Protein 3NIR (pdb70)

B-factor: mean 6.22, std 8.65, range [0.54, 90.39]

InterPro domains:
  IPR001010 Thionin [PF00321] (2-46)
  IPR001010 Thionin [PR00287] (2-20)
  IPR001010 Thionin [PR00287] (25-44)
  IPR001010 Thionin [PS00271] (3-16)
  IPR036391 Thionin-like superfamily [G3DSA:3.30.1350.10] (1-46)
  IPR036391 Thionin-like superfamily [SSF57429] (2-45)

Solvent-accessible surface area: 2991 Å² total

Secondary structure (DSSP, 8-state):
-EE-SSHHHHHHHHHHHTTT--HHHHHHHHS-EE-SSS---TTS--

Radius of gyration: 9.65 Å; Cα contacts (8 Å, |Δi|>4): 82; chains: 1; bounding box: 25×17×21 Å

Organism: Crambe hispanica subsp. abyssinica (NCBI:txid3721)

Sequence (48 aa):
TTTTCCPSIIVVARSNNFFNVCRLPPGTPSEALICATYYYTGCIIIIPGGAATTCPGDDYAN

Nearest PDB structures (foldseek):
  1ejg-assembly1_A  TM=1.021E+00  e=6.034E-09  Crambe hispanica subsp. abyssinica
  1crn-assembly1_A  TM=1.019E+00  e=8.624E-09  Crambe hispanica subsp. abyssinica
  4fc1-assembly1_A  TM=1.019E+00  e=9.949E-09  Crambe hispanica subsp. abyssinica
  3nir-assembly1_A  TM=1.022E+00  e=9.949E-09  Crambe hispanica subsp. abyssinica
  1ab1-assembly1_A  TM=1.020E+00  e=1.422E-08  Crambe hispanica subsp. abyssinica

GO terms:
  GO:0005576 extracellular region (C, EXP)

CATH classification: 3.30.1350.10

Structure (mmCIF, N/CA/C/O backbone):
data_3NIR
#
_entry.id   3NIR
#
_cell.length_a   22.329
_cell.length_b   18.471
_cell.length_c   40.769
_cell.angle_alpha   90.00
_cell.angle_beta   90.55
_cell.angle_gamma   90.00
#
_symmetry.space_group_name_H-M   'P 1 21 1'
#
loop_
_entity.id
_entity.type
_entity.pdbx_description
1 polymer Crambin
2 non-polymer ETHANOL
3 water water
#
loop_
_atom_site.group_PDB
_atom_site.id
_atom_site.type_symbol
_atom_site.label_atom_id
_atom_site.label_alt_id
_atom_site.label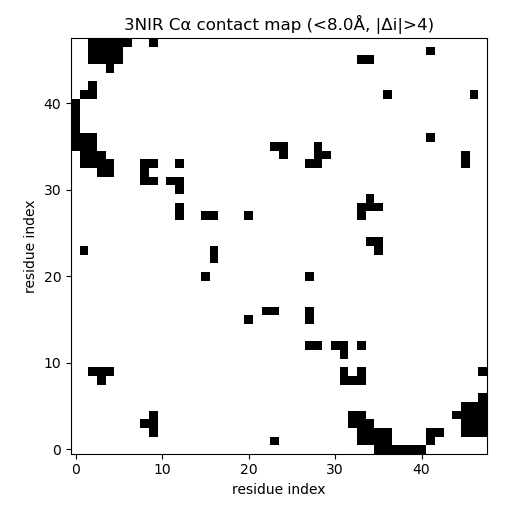_comp_id
_atom_site.label_asym_id
_atom_site.label_entity_id
_atom_site.label_seq_id
_atom_site.pdbx_PDB_ins_code
_atom_site.Cartn_x
_atom_site.Cartn_y
_atom_site.Cartn_z
_atom_site.occupancy
_atom_site.B_iso_or_equiv
_atom_site.auth_seq_id
_atom_site.auth_comp_id
_atom_site.auth_asym_id
_atom_site.auth_atom_id
_atom_site.pdbx_PDB_model_num
ATOM 1 N N A THR A 1 1 ? 3.265 -14.107 16.877 0.87 4.71 1 THR A N 1
ATOM 2 N N B THR A 1 1 ? 4.046 -14.111 17.614 0.25 9.35 1 THR A N 1
ATOM 3 C CA A THR A 1 1 ? 4.047 -12.839 16.901 0.76 3.80 1 THR A CA 1
ATOM 4 C CA B THR A 1 1 ? 4.261 -12.797 17.017 0.2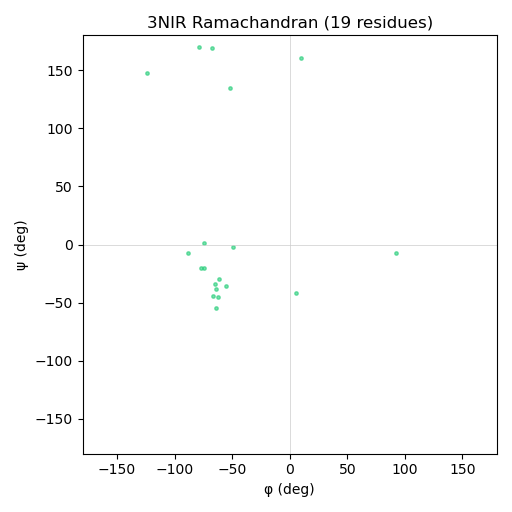0 4.94 1 THR A CA 1
ATOM 5 C C A THR A 1 1 ? 4.817 -12.834 15.587 0.80 3.68 1 THR A C 1
ATOM 6 C C B THR A 1 1 ? 4.935 -12.642 15.657 0.22 3.77 1 THR A C 1
ATOM 7 O O A THR A 1 1 ? 5.379 -13.834 15.145 0.85 5.76 1 THR A O 1
ATOM 8 O O B THR A 1 1 ? 5.025 -13.745 15.106 0.16 5.61 1 THR A O 1
ATOM 33 N N A THR A 1 2 ? 4.935 -11.632 15.046 0.74 2.95 2 THR A N 1
ATOM 34 N N B THR A 1 2 ? 5.078 -11.406 15.180 0.31 2.78 2 THR A N 1
ATOM 35 C CA A THR A 1 2 ? 5.757 -11.521 13.850 0.81 3.02 2 THR A CA 1
ATOM 36 C CA B THR A 1 2 ? 5.773 -11.153 13.921 0.20 2.67 2 THR A CA 1
ATOM 37 C C A THR A 1 2 ? 7.070 -10.839 14.210 0.74 2.82 2 THR A C 1
ATOM 38 C C B THR A 1 2 ? 7.155 -10.559 14.193 0.29 1.80 2 THR A C 1
ATOM 39 O O A THR A 1 2 ? 7.152 -9.941 15.050 0.80 3.31 2 THR A O 1
ATOM 40 O O B THR A 1 2 ? 7.214 -9.641 15.012 0.25 2.41 2 THR A O 1
ATOM 61 N N . CYS A 1 3 ? 8.120 -11.181 13.484 1.00 2.88 3 CYS A N 1
ATOM 62 C CA . CYS A 1 3 ? 9.465 -10.668 13.672 1.00 2.60 3 CYS A CA 1
ATOM 63 C C . CYS A 1 3 ? 10.033 -10.398 12.281 1.00 2.40 3 CYS A C 1
ATOM 64 O O . CYS A 1 3 ? 9.868 -11.242 11.386 1.00 3.41 3 CYS A O 1
ATOM 71 N N . CYS A 1 4 ? 10.727 -9.270 12.088 1.00 2.28 4 CYS A N 1
ATOM 72 C CA . CYS A 1 4 ? 11.204 -8.935 10.767 1.00 2.04 4 CYS A CA 1
ATOM 73 C C . CYS A 1 4 ? 12.714 -8.735 10.787 1.00 2.05 4 CYS A C 1
ATOM 74 O O . CYS A 1 4 ? 13.302 -8.278 11.761 1.00 2.56 4 CYS A O 1
ATOM 81 N N . PRO A 1 5 ? 13.371 -9.080 9.656 1.00 2.12 5 PRO A N 1
ATOM 82 C CA . PRO A 1 5 ? 14.831 -9.075 9.617 1.00 2.27 5 PRO A CA 1
ATOM 83 C C . PRO A 1 5 ? 15.438 -7.683 9.503 1.00 2.48 5 PRO A C 1
ATOM 84 O O . PRO A 1 5 ? 16.635 -7.542 9.793 1.00 3.55 5 PRO A O 1
ATOM 95 N N . SER A 1 6 ? 14.648 -6.702 9.048 1.00 2.29 6 SER A N 1
ATOM 96 C CA . SER A 1 6 ? 15.122 -5.348 8.865 1.00 2.17 6 SER A CA 1
ATOM 97 C C . SER A 1 6 ? 13.912 -4.422 8.941 1.00 2.31 6 SER A C 1
ATOM 98 O O . SER A 1 6 ? 12.760 -4.866 8.857 1.00 2.61 6 SER A O 1
ATOM 106 N N A ILE A 1 7 ? 14.134 -3.093 8.949 0.53 2.38 7 ILE A N 1
ATOM 107 N N B ILE A 1 7 ? 14.271 -3.175 9.154 0.50 2.11 7 ILE A N 1
ATOM 108 C CA A ILE A 1 7 ? 13.127 -2.024 8.869 0.46 2.97 7 ILE A CA 1
ATOM 109 C CA B ILE A 1 7 ? 13.169 -2.226 9.217 0.51 2.48 7 ILE A CA 1
ATOM 110 C C A ILE A 1 7 ? 12.308 -2.147 7.583 0.57 2.93 7 ILE A C 1
ATOM 111 C C B ILE A 1 7 ? 12.345 -2.121 7.951 0.46 2.09 7 ILE A C 1
ATOM 112 O O A ILE A 1 7 ? 11.077 -2.142 7.663 0.60 3.50 7 ILE A O 1
ATOM 113 O O B ILE A 1 7 ? 11.117 -2.112 8.064 0.46 2.69 7 ILE A O 1
ATOM 144 N N A VAL A 1 8 ? 12.986 -2.267 6.455 0.55 2.81 8 VAL A N 1
ATOM 145 N N B VAL A 1 8 ? 12.943 -2.089 6.765 0.44 2.14 8 VAL A N 1
ATOM 146 C CA A VAL A 1 8 ? 12.305 -2.325 5.169 0.52 2.97 8 VAL A CA 1
ATOM 147 C CA B VAL A 1 8 ? 12.112 -2.056 5.551 0.50 2.37 8 VAL A CA 1
ATOM 148 C C A VAL A 1 8 ? 11.308 -3.476 5.156 0.53 3.02 8 VAL A C 1
ATOM 149 C C B VAL A 1 8 ? 11.273 -3.331 5.377 0.47 2.23 8 VAL A C 1
ATOM 150 O O A VAL A 1 8 ? 10.150 -3.168 4.873 0.63 2.64 8 VAL A O 1
ATOM 151 O O B VAL A 1 8 ? 10.209 -3.437 4.708 0.47 2.08 8 VAL A O 1
ATOM 176 N N . ALA A 1 9 ? 11.785 -4.548 5.746 1.00 2.69 9 ALA A N 1
ATOM 177 C CA . ALA A 1 9 ? 10.923 -5.730 5.714 1.00 2.41 9 ALA A CA 1
ATOM 178 C C . ALA A 1 9 ? 9.666 -5.508 6.557 1.00 2.13 9 ALA A C 1
ATOM 179 O O . ALA A 1 9 ? 8.570 -5.895 6.136 1.00 2.50 9 ALA A O 1
ATOM 186 N N . ARG A 1 10 ? 9.816 -4.904 7.751 1.00 2.08 10 ARG A N 1
ATOM 187 C CA . ARG A 1 10 ? 8.653 -4.582 8.562 1.00 2.03 10 ARG A CA 1
ATOM 188 C C . ARG A 1 10 ? 7.727 -3.590 7.862 1.00 2.02 10 ARG A C 1
ATOM 189 O O . ARG A 1 10 ? 6.496 -3.756 7.879 1.00 2.23 10 ARG A O 1
ATOM 210 N N . SER A 1 11 ? 8.287 -2.534 7.267 1.00 2.24 11 SER A N 1
ATOM 211 C CA . SER A 1 11 ? 7.427 -1.567 6.596 1.00 2.17 11 SER A CA 1
ATOM 212 C C . SER A 1 11 ? 6.654 -2.260 5.457 1.00 2.13 11 SER A C 1
ATOM 213 O O . SER A 1 11 ? 5.448 -2.001 5.264 1.00 2.40 11 SER A O 1
ATOM 221 N N A ASN A 1 12 ? 7.334 -3.182 4.760 0.72 2.31 12 ASN A N 1
ATOM 222 N N B ASN A 1 12 ? 7.321 -3.060 4.643 0.31 1.78 12 ASN A N 1
ATOM 223 C CA A ASN A 1 12 ? 6.631 -3.764 3.624 0.66 2.02 12 ASN A CA 1
ATOM 224 C CA B ASN A 1 12 ? 6.705 -3.962 3.668 0.33 1.91 12 ASN A CA 1
ATOM 225 C C A ASN A 1 12 ? 5.602 -4.715 4.215 0.57 2.04 12 ASN A C 1
ATOM 226 C C B ASN A 1 12 ? 5.598 -4.912 4.118 0.31 1.59 12 ASN A C 1
ATOM 227 O O A ASN A 1 12 ? 4.524 -4.862 3.627 0.56 2.56 12 ASN A O 1
ATOM 228 O O B ASN A 1 12 ? 4.558 -5.071 3.483 0.40 1.80 12 ASN A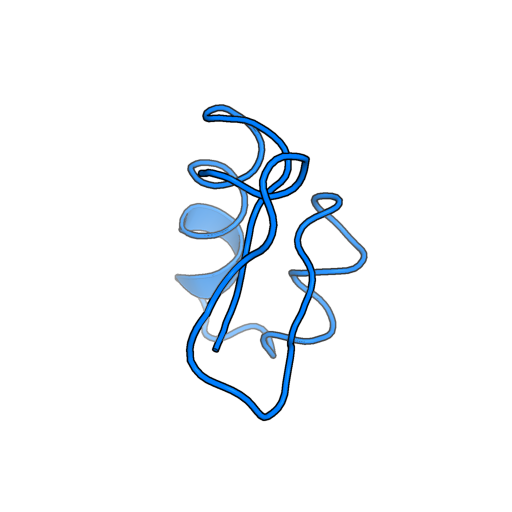 O 1
ATOM 249 N N A PHE A 1 13 ? 5.896 -5.361 5.350 0.63 1.95 13 PHE A N 1
ATOM 250 N N B PHE A 1 13 ? 5.894 -5.550 5.245 0.37 1.77 13 PHE A N 1
ATOM 251 C CA A PHE A 1 13 ? 4.949 -6.246 6.024 0.58 2.20 13 PHE A CA 1
ATOM 252 C CA B PHE A 1 13 ? 4.912 -6.411 5.882 0.42 1.39 13 PHE A CA 1
ATOM 253 C C A PHE A 1 13 ? 3.619 -5.551 6.309 0.55 2.25 13 PHE A C 1
ATOM 254 C C B PHE A 1 13 ? 3.717 -5.576 6.315 0.41 1.86 13 PHE A C 1
ATOM 255 O O A PHE A 1 13 ? 2.554 -6.105 6.047 0.59 1.63 13 PHE A O 1
ATOM 256 O O B PHE A 1 13 ? 2.531 -5.890 6.174 0.41 2.21 13 PHE A O 1
ATOM 289 N N . ASN A 1 14 ? 3.844 -4.376 6.896 1.00 2.07 14 ASN A N 1
ATOM 290 C CA . ASN A 1 14 ? 2.680 -3.622 7.319 1.00 2.00 14 ASN A CA 1
ATOM 291 C C . ASN A 1 14 ? 1.833 -3.173 6.126 1.00 1.97 14 ASN A C 1
ATOM 292 O O . ASN A 1 14 ? 0.594 -3.147 6.222 1.00 2.62 14 ASN A O 1
ATOM 303 N N . VAL A 1 15 ? 2.453 -2.834 4.987 1.00 1.90 15 VAL A N 1
ATOM 304 C CA . VAL A 1 15 ? 1.661 -2.534 3.797 1.00 1.86 15 VAL A CA 1
ATOM 305 C C . VAL A 1 15 ? 0.938 -3.786 3.291 1.00 1.89 15 VAL A C 1
ATOM 306 O O . VAL A 1 15 ? -0.243 -3.743 2.943 1.00 2.24 15 VAL A O 1
ATOM 319 N N . CYS A 1 16 ? 1.660 -4.927 3.255 1.00 2.02 16 CYS A N 1
ATOM 320 C CA . CYS A 1 16 ? 1.047 -6.177 2.834 1.00 1.98 16 CYS A CA 1
ATOM 321 C C . CYS A 1 16 ? -0.201 -6.510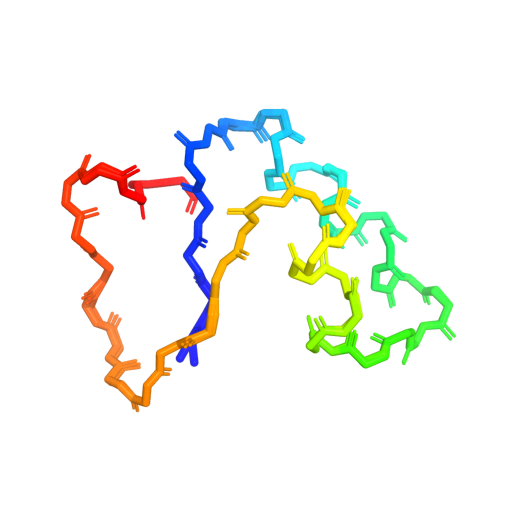 3.656 1.00 1.90 16 CYS A C 1
ATOM 322 O O . CYS A 1 16 ? -1.190 -7.047 3.135 1.00 2.37 16 CYS A O 1
ATOM 329 N N . ARG A 1 17 ? -0.168 -6.180 4.949 1.00 1.88 17 ARG A N 1
ATOM 330 C CA . ARG A 1 17 ? -1.295 -6.482 5.820 1.00 1.97 17 ARG A CA 1
ATOM 331 C C . ARG A 1 17 ? -2.504 -5.557 5.603 1.00 2.11 17 ARG A C 1
ATOM 332 O O . ARG A 1 17 ? -3.614 -5.945 5.977 1.00 2.73 17 ARG A O 1
ATOM 353 N N . LEU A 1 18 ? -2.312 -4.376 5.011 1.00 2.13 18 LEU A N 1
ATOM 354 C CA . LEU A 1 18 ? -3.420 -3.432 4.910 1.00 2.10 18 LEU A CA 1
ATOM 355 C C . LEU A 1 18 ? -4.677 -4.019 4.266 1.00 1.97 18 LEU A C 1
ATOM 356 O O . LEU A 1 18 ? -5.776 -3.791 4.790 1.00 2.27 18 LEU A O 1
ATOM 372 N N A PRO A 1 19 ? -4.598 -4.790 3.167 0.80 1.83 19 PRO A N 1
ATOM 373 N N B PRO A 1 19 ? -4.644 -4.572 3.067 0.19 1.96 19 PRO A N 1
ATOM 374 C CA A PRO A 1 19 ? -5.804 -5.385 2.594 0.86 2.16 19 PRO A CA 1
ATOM 375 C CA B PRO A 1 19 ? -5.877 -5.234 2.630 0.16 1.76 19 PRO A CA 1
ATOM 376 C C A PRO A 1 19 ? -6.322 -6.601 3.354 0.82 2.29 19 PRO A C 1
ATOM 377 C C B PRO A 1 19 ? -6.366 -6.440 3.439 0.18 2.49 19 PRO A C 1
ATOM 378 O O A PRO A 1 19 ? -7.369 -7.123 2.981 0.75 3.61 19 PRO A O 1
ATOM 379 O O B PRO A 1 19 ? -7.481 -6.882 3.127 0.16 4.63 19 PRO A O 1
ATOM 400 N N . GLY A 1 20 ? -5.590 -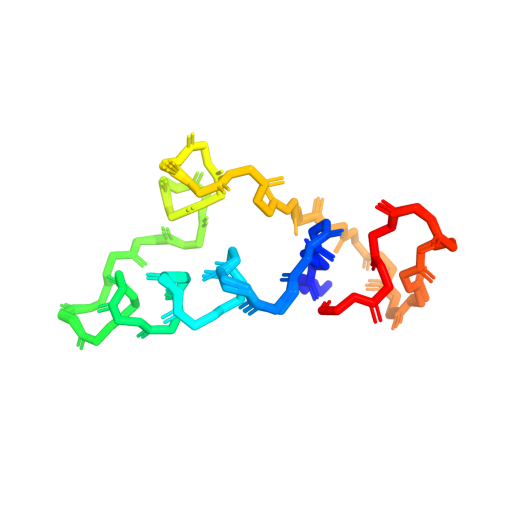7.024 4.371 1.00 2.34 20 GLY A N 1
ATOM 401 C CA . GLY A 1 20 ? -6.018 -8.167 5.169 1.00 2.82 20 GLY A CA 1
ATOM 402 C C . GLY A 1 20 ? -5.299 -9.465 4.853 1.00 2.31 20 GLY A C 1
ATOM 403 O O . GLY A 1 20 ? -5.654 -10.506 5.416 1.00 3.50 20 GLY A O 1
ATOM 407 N N . THR A 1 21 ? -4.257 -9.401 4.017 1.00 2.13 21 THR A N 1
ATOM 408 C CA . THR A 1 21 ? -3.497 -10.578 3.634 1.00 1.90 21 THR A CA 1
ATOM 409 C C . THR A 1 21 ? -3.055 -11.345 4.887 1.00 1.96 21 THR A C 1
ATOM 410 O O . THR A 1 21 ? -2.509 -10.750 5.809 1.00 2.70 21 THR A O 1
ATOM 421 N N A PRO A 1 22 ? -3.223 -12.679 4.864 0.70 1.90 22 PRO A N 1
ATOM 422 C CA A PRO A 1 22 ? -2.719 -13.510 5.958 0.66 1.95 22 PRO A CA 1
ATOM 423 C C A PRO A 1 22 ? -1.267 -13.212 6.318 0.63 1.82 22 PRO A C 1
ATOM 424 O O A PRO A 1 22 ? -0.409 -13.058 5.429 0.70 2.27 22 PRO A O 1
ATOM 435 N N B SER A 1 22 ? -3.018 -12.669 4.880 0.36 2.28 22 SER A N 1
ATOM 436 C CA B SER A 1 22 ? -2.587 -13.339 6.108 0.35 2.17 22 SER A CA 1
ATOM 437 C C B SER A 1 22 ? -1.146 -12.973 6.446 0.30 2.37 22 SER A C 1
ATOM 438 O O B SER A 1 22 ? -0.307 -12.731 5.575 0.29 2.89 22 SER A O 1
ATOM 446 N N . G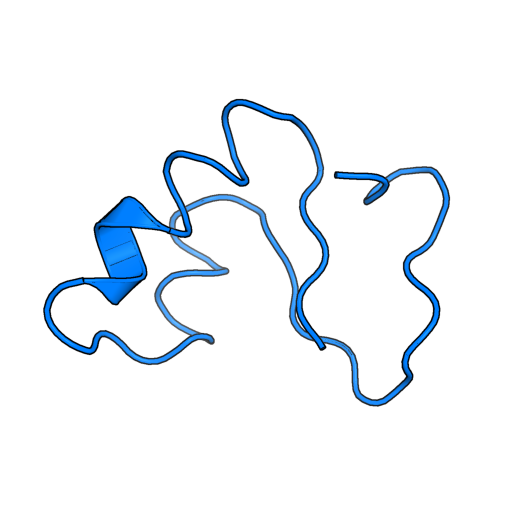LU A 1 23 ? -0.939 -13.207 7.642 1.00 2.33 23 GLU A N 1
ATOM 447 C CA . GLU A 1 23 ? 0.439 -13.004 8.080 1.00 2.21 23 GLU A CA 1
ATOM 448 C C . GLU A 1 23 ? 1.401 -13.972 7.382 1.00 2.08 23 GLU A C 1
ATOM 449 O O . GLU A 1 23 ? 2.520 -13.584 7.062 1.00 2.46 23 GLU A O 1
ATOM 462 N N . ALA A 1 24 ? 0.975 -15.224 7.167 1.00 2.12 24 ALA A N 1
ATOM 463 C CA . ALA A 1 24 ? 1.914 -16.191 6.614 1.00 2.11 24 ALA A CA 1
ATOM 464 C C . ALA A 1 24 ? 2.337 -15.808 5.195 1.00 1.96 24 ALA A C 1
ATOM 465 O O . ALA A 1 24 ? 3.486 -16.037 4.803 1.00 2.33 24 ALA A O 1
ATOM 472 N N A LEU A 1 25 ? 1.441 -15.205 4.415 0.65 1.87 25 LEU A N 1
ATOM 473 C CA A LEU A 1 25 ? 1.726 -14.745 3.055 0.59 1.87 25 LEU A CA 1
ATOM 474 C C A LEU A 1 25 ? 2.581 -13.487 3.085 0.47 1.87 25 LEU A C 1
ATOM 475 O O A LEU A 1 25 ? 3.617 -13.459 2.402 0.55 1.96 25 LEU A O 1
ATOM 491 N N B ILE A 1 25 ? 1.352 -15.386 4.353 0.39 1.51 25 ILE A N 1
ATOM 492 C CA B ILE A 1 25 ? 1.787 -14.911 3.044 0.41 1.43 25 ILE A CA 1
ATOM 493 C C B ILE A 1 25 ? 2.639 -13.655 3.125 0.43 1.54 25 ILE A C 1
ATOM 494 O O B ILE A 1 25 ? 3.464 -13.292 2.274 0.38 2.20 25 ILE A O 1
ATOM 510 N N . CYS A 1 26 ? 2.269 -12.627 4.026 1.00 1.98 26 CYS A N 1
ATOM 511 C CA . CYS A 1 26 ? 3.112 -11.460 4.143 1.00 2.01 26 CYS A CA 1
ATOM 512 C C . CYS A 1 26 ? 4.517 -11.819 4.625 1.00 2.06 26 CYS A C 1
ATOM 513 O O . CYS A 1 26 ? 5.484 -11.125 4.257 1.00 2.53 26 CYS A O 1
ATOM 520 N N . ALA A 1 27 ? 4.641 -12.876 5.414 1.00 2.06 27 ALA A N 1
ATOM 521 C CA . ALA A 1 27 ? 5.955 -13.353 5.880 1.00 1.97 27 ALA A CA 1
ATOM 522 C C . ALA A 1 27 ? 6.808 -13.826 4.704 1.00 2.02 27 ALA A C 1
ATOM 523 O O . ALA A 1 27 ? 7.932 -13.357 4.526 1.00 2.59 27 ALA A O 1
ATOM 530 N N . THR A 1 28 ? 6.286 -14.760 3.880 1.00 2.18 28 THR A N 1
ATOM 531 C CA . THR A 1 28 ? 7.105 -15.202 2.764 1.00 2.36 28 THR A CA 1
ATOM 532 C C . THR A 1 28 ? 7.347 -14.085 1.757 1.00 2.53 28 THR A C 1
ATOM 533 O O . THR A 1 28 ? 8.361 -14.089 1.035 1.00 3.87 28 THR A O 1
ATOM 544 N N A TYR A 1 29 ? 6.392 -13.181 1.660 0.44 2.25 29 TYR A N 1
ATOM 545 N N B TYR A 1 29 ? 6.514 -13.036 1.664 0.31 1.79 29 TYR A N 1
ATOM 546 N N C TYR A 1 29 ? 6.418 -13.135 1.671 0.29 2.52 29 TYR A N 1
ATOM 547 C CA A TYR A 1 29 ? 6.710 -12.109 0.728 0.42 1.41 29 TYR A CA 1
ATOM 548 C CA B TYR A 1 29 ? 6.562 -11.905 0.739 0.32 1.11 29 TYR A CA 1
ATOM 549 C CA C TYR A 1 29 ? 6.603 -11.998 0.777 0.30 50.00 29 TYR A CA 1
ATOM 550 C C A TYR A 1 29 ? 7.704 -11.016 1.149 0.52 5.70 29 TYR A C 1
ATOM 551 C C B TYR A 1 29 ? 7.798 -11.116 1.160 0.31 0.54 29 TYR A C 1
ATOM 552 C C C TYR A 1 29 ? 7.865 -11.237 1.181 0.30 50.00 29 TYR A C 1
ATOM 553 O O A TYR A 1 29 ? 8.301 -10.353 0.285 0.38 3.07 29 TYR A O 1
ATOM 554 O O B TYR A 1 29 ? 8.501 -10.612 0.285 0.33 1.79 29 TYR A O 1
ATOM 555 O O C TYR A 1 29 ? 8.672 -10.832 0.345 0.23 5.93 29 TYR A O 1
ATOM 607 N N . THR A 1 30 ? 7.952 -10.906 2.468 1.00 2.29 30 THR A N 1
ATOM 608 C CA . THR A 1 30 ? 8.859 -9.890 2.984 1.00 2.81 30 THR A CA 1
ATOM 609 C C . THR A 1 30 ? 10.135 -10.416 3.605 1.00 3.30 30 THR A C 1
ATOM 610 O O . THR A 1 30 ? 11.029 -9.559 3.782 1.00 4.99 30 THR A O 1
ATOM 621 N N . GLY A 1 31 ? 10.155 -11.691 4.001 1.00 3.22 31 GLY A N 1
ATOM 622 C CA . GLY A 1 31 ? 11.224 -12.202 4.812 1.00 3.50 31 GLY A CA 1
ATOM 623 C C . GLY A 1 31 ? 10.989 -12.152 6.317 1.00 2.63 31 GLY A C 1
ATOM 624 O O . GLY A 1 31 ? 11.805 -12.657 7.105 1.00 3.07 31 GLY A O 1
ATOM 628 N N . CYS A 1 32 ? 9.878 -11.503 6.746 1.00 2.50 32 CYS A N 1
ATOM 629 C CA . CYS A 1 32 ? 9.489 -11.598 8.127 1.00 2.26 32 CYS A CA 1
ATOM 630 C C . CYS A 1 32 ? 9.042 -13.047 8.444 1.00 2.45 32 CYS A C 1
ATOM 631 O O . CYS A 1 32 ? 8.853 -13.862 7.538 1.00 3.18 32 CYS A O 1
ATOM 638 N N . ILE A 1 33 ? 8.889 -13.300 9.742 1.00 2.80 33 ILE A N 1
ATOM 639 C CA . ILE A 1 33 ? 8.566 -14.634 10.237 1.00 2.63 33 ILE A CA 1
ATOM 640 C C . ILE A 1 33 ? 7.478 -14.526 11.283 1.00 2.74 33 ILE A C 1
ATOM 641 O O . ILE A 1 33 ? 7.246 -13.483 11.891 1.00 3.43 33 ILE A O 1
ATOM 657 N N A ILE A 1 34 ? 6.735 -15.611 11.478 0.65 2.99 34 ILE A N 1
ATOM 658 N N B ILE A 1 34 ? 6.940 -15.725 11.541 0.26 2.29 34 ILE A N 1
ATOM 659 C CA A ILE A 1 34 ? 5.741 -15.775 12.531 0.77 3.09 34 ILE A CA 1
ATOM 660 C CA B ILE A 1 34 ? 5.901 -15.927 12.546 0.31 2.31 34 ILE A CA 1
ATOM 661 C C A ILE A 1 34 ? 6.284 -16.792 13.527 0.68 2.82 34 ILE A C 1
ATOM 662 C C B ILE A 1 34 ? 6.491 -16.893 13.568 0.30 2.52 34 ILE A C 1
ATOM 663 O O A ILE A 1 34 ? 6.656 -17.904 13.137 0.73 3.91 34 ILE A O 1
ATOM 664 O O B ILE A 1 34 ? 6.959 -17.943 13.134 0.28 2.35 34 ILE A O 1
ATOM 695 N N . ILE A 1 35 ? 6.305 -16.461 14.816 1.00 3.46 35 ILE A N 1
ATOM 696 C CA . ILE A 1 35 ? 6.720 -17.367 15.871 1.00 3.62 35 ILE A CA 1
ATOM 697 C C . ILE A 1 35 ? 5.562 -17.490 16.866 1.00 3.61 35 ILE A C 1
ATOM 698 O O . ILE A 1 35 ? 4.741 -16.600 17.030 1.00 4.52 35 ILE A O 1
ATOM 714 N N . PRO A 1 36 ? 5.556 -18.642 17.593 1.00 4.11 36 PRO A N 1
ATOM 715 C CA . PRO A 1 36 ? 4.489 -18.822 18.590 1.00 4.43 36 PRO A CA 1
ATOM 716 C C . PRO A 1 36 ? 4.742 -18.085 19.875 1.00 4.96 36 PRO A C 1
ATOM 717 O O . PRO A 1 36 ? 3.804 -17.870 20.608 1.00 7.05 36 PRO A O 1
ATOM 728 N N A GLY A 1 37 ? 6.021 -17.853 20.161 0.67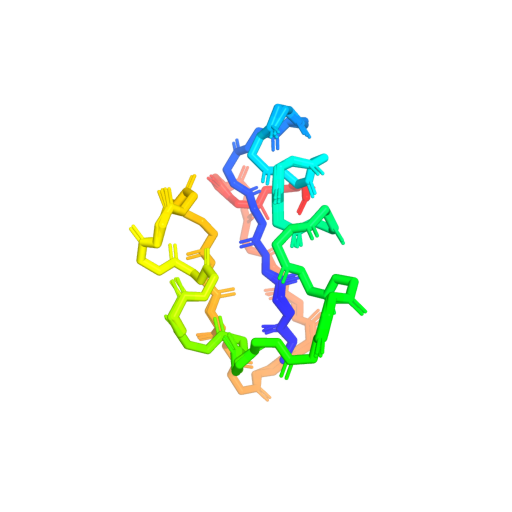 5.00 37 GLY A N 1
ATOM 729 N N B GLY A 1 37 ? 5.950 -17.646 20.211 0.24 6.17 37 GLY A N 1
ATOM 730 C CA A GLY A 1 37 ? 6.460 -17.080 21.310 0.74 5.65 37 GLY A CA 1
ATOM 731 C CA B GLY A 1 37 ? 6.098 -16.885 21.437 0.28 7.52 37 GLY A CA 1
ATOM 732 C C A GLY A 1 37 ? 6.310 -15.586 21.073 0.78 5.00 37 GLY A C 1
ATOM 733 C C B GLY A 1 37 ? 5.969 -15.396 21.156 0.27 4.47 37 GLY A C 1
ATOM 734 O O A GLY A 1 37 ? 5.798 -15.167 20.034 0.82 5.43 37 GLY A O 1
ATOM 735 O O B GLY A 1 37 ? 5.359 -15.002 20.163 0.22 6.14 37 GLY A O 1
ATOM 742 N N A ALA A 1 38 ? 6.827 -14.792 22.008 0.60 4.32 38 ALA A N 1
ATOM 743 N N B ALA A 1 38 ? 6.521 -14.608 22.073 0.51 4.34 38 ALA A N 1
ATOM 744 C CA A ALA A 1 38 ? 6.712 -13.341 21.992 0.75 4.73 38 ALA A CA 1
ATOM 745 C CA B ALA A 1 38 ? 6.369 -13.159 22.065 0.04 4.32 38 ALA A CA 1
ATOM 746 C C A ALA A 1 38 ? 8.087 -12.694 21.849 0.79 5.32 38 ALA A C 1
ATOM 747 C C B ALA A 1 38 ? 7.724 -12.479 21.893 0.27 4.94 38 ALA A C 1
ATOM 748 O O A ALA A 1 38 ? 8.229 -11.472 21.777 0.78 7.48 38 ALA A O 1
ATOM 749 O O B ALA A 1 38 ? 7.778 -11.252 21.803 0.23 6.78 38 ALA A O 1
ATOM 762 N N A THR A 1 39 ? 9.173 -13.458 21.810 0.82 4.32 39 THR A N 1
ATOM 763 N N B THR A 1 39 ? 8.831 -13.213 21.828 0.22 3.30 39 THR A N 1
ATOM 764 C CA A THR A 1 39 ? 10.528 -12.929 21.902 0.67 5.45 39 THR A CA 1
ATOM 765 C CA B THR A 1 39 ? 10.155 -12.610 21.923 0.37 4.07 39 THR A CA 1
ATOM 766 C C A THR A 1 39 ? 11.253 -13.095 20.572 0.57 5.64 39 THR A C 1
ATOM 767 C C B THR A 1 39 ? 10.906 -12.961 20.645 0.25 3.28 39 THR A C 1
ATOM 768 O O A THR A 1 39 ? 11.775 -14.172 20.284 0.52 7.50 39 THR A O 1
ATOM 769 O O B THR A 1 39 ? 11.276 -14.101 20.364 0.18 5.36 39 THR A O 1
ATOM 790 N N . CYS A 1 40 ? 11.288 -12.004 19.810 1.00 4.97 40 CYS A N 1
ATOM 791 C CA . CYS A 1 40 ? 11.948 -12.143 18.543 1.00 4.23 40 CYS A CA 1
ATOM 792 C C . CYS A 1 40 ? 13.480 -12.188 18.737 1.00 4.35 40 CYS A C 1
ATOM 793 O O . CYS A 1 40 ? 14.017 -11.526 19.604 1.00 5.59 40 CYS A O 1
ATOM 800 N N . PRO A 1 41 ? 14.195 -13.004 17.932 1.00 5.02 41 PRO A N 1
ATOM 801 C CA . PRO A 1 41 ? 15.637 -13.146 18.092 1.00 5.25 41 PRO A CA 1
ATOM 802 C C . PRO A 1 41 ? 16.369 -11.965 17.477 1.00 4.79 41 PRO A C 1
ATOM 803 O O . PRO A 1 41 ? 15.809 -11.167 16.750 1.00 4.23 41 PRO A O 1
ATOM 814 N N . GLY A 1 42 ? 17.699 -11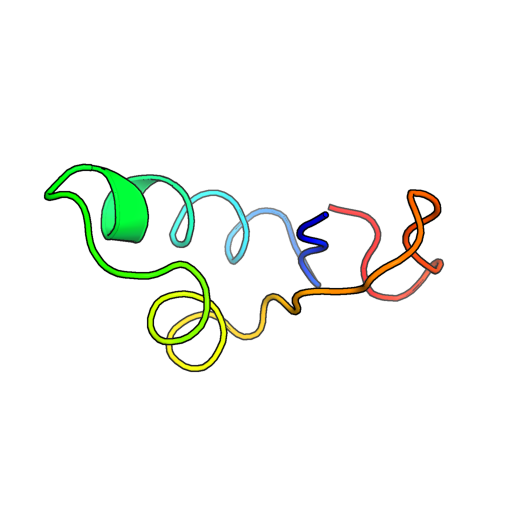.894 17.764 1.00 5.64 42 GLY A N 1
ATOM 815 C CA . GLY A 1 42 ? 18.492 -10.771 17.364 1.00 5.48 42 GLY A CA 1
ATOM 816 C C . GLY A 1 42 ? 18.660 -10.602 15.910 1.00 5.04 42 GLY A C 1
ATOM 817 O O . GLY A 1 42 ? 19.057 -9.453 15.458 1.00 6.77 42 GLY A O 1
ATOM 821 N N A ASP A 1 43 ? 18.484 -11.584 15.035 0.65 3.34 43 ASP A N 1
ATOM 822 N N B ASP A 1 43 ? 18.368 -11.742 15.274 0.34 3.64 43 ASP A N 1
ATOM 823 C CA A ASP A 1 43 ? 18.532 -11.457 13.587 0.68 2.94 43 ASP A CA 1
ATOM 824 C CA B ASP A 1 43 ? 18.467 -11.728 13.820 0.27 2.86 43 ASP A CA 1
ATOM 825 C C A ASP A 1 43 ? 17.154 -11.208 12.982 0.69 2.54 43 ASP A C 1
ATOM 826 C C B ASP A 1 43 ? 17.175 -11.421 13.069 0.22 3.63 43 ASP A C 1
ATOM 827 O O A ASP A 1 43 ? 17.066 -11.070 11.757 0.76 2.68 43 ASP A O 1
ATOM 828 O O B ASP A 1 43 ? 17.157 -11.351 11.840 0.19 3.54 43 ASP A O 1
ATOM 847 N N . TYR A 1 44 ? 16.110 -11.166 13.823 1.00 2.73 44 TYR A N 1
ATOM 848 C CA . TYR A 1 44 ? 14.796 -10.726 13.383 1.00 2.48 44 TYR A CA 1
ATOM 849 C C . TYR A 1 44 ? 14.319 -9.649 14.376 1.00 2.76 44 TYR A C 1
ATOM 850 O O . TYR A 1 44 ? 13.272 -9.821 15.026 1.00 3.31 44 TYR A O 1
ATOM 868 N N . ALA A 1 45 ? 15.122 -8.598 14.466 1.00 2.73 45 ALA A N 1
ATOM 869 C CA . ALA A 1 45 ? 15.022 -7.650 15.547 1.00 2.95 45 ALA A CA 1
ATOM 870 C C . ALA A 1 45 ? 14.041 -6.508 15.291 1.00 2.99 45 ALA A C 1
ATOM 871 O O . ALA A 1 45 ? 13.802 -5.695 16.196 1.00 3.94 45 ALA A O 1
ATOM 878 N N . ASN A 1 46 ? 13.513 -6.432 14.070 1.00 2.87 46 ASN A N 1
ATOM 879 C CA . ASN A 1 46 ? 12.645 -5.347 13.627 1.00 2.87 46 ASN A CA 1
ATOM 880 C C . ASN A 1 46 ? 11.201 -5.794 13.380 1.00 3.19 46 ASN A C 1
ATOM 881 O O . ASN A 1 46 ? 10.833 -6.925 13.791 1.00 3.41 46 ASN A O 1
#

Foldseek 3Di:
DKFAQDDVLVVQLVVVPVVPPDSVVSCVVRVIDDDPDDDDDPRRHD